Protein AF-A0A2M9JZJ0-F1 (afdb_monomer)

Solvent-accessible surface area (backbone atoms only — not comparable to full-atom values): 8907 Å² total; per-residue (Å²): 139,81,81,87,80,81,78,86,77,81,80,77,81,81,75,73,81,83,71,71,81,70,75,80,73,83,67,74,86,58,62,71,60,57,60,58,64,75,73,58,90,69,95,70,78,80,27,88,48,57,50,99,84,69,43,62,39,96,62,90,65,84,90,80,86,75,58,73,73,53,44,57,43,42,69,76,67,64,59,85,78,87,79,93,53,64,68,58,54,52,54,34,51,51,28,48,76,74,68,39,49,75,62,26,60,67,73,48,81,85,87,71,87,76,92,66,57,66,75,54,29,66,73,70,62,66,76,128

Sequence (128 aa):
MPGDAALPGLAEPSGVPVDGAAPGRDLPDDNGALVQHLTDPHPRPPGIARDDHGRCRSWRAIQVGLSGEAVERYVDRWIVHITDVTDLAHSTHAAVREGRLDDALRELPAERPHPLAEALRERVGADN

Radius of gyration: 22.65 Å; Cα contacts (8 Å, |Δi|>4): 43; chains: 1; bounding box: 66×37×48 Å

Foldseek 3Di:
DDDDDDDDDDDDPPDPPPPDPDPPPPPPPVVVVVVVVVPDPDDDDFEPDADLLRHGDPDHDDDDDDDDPSVVCVVPPVCPDDDDCPVLVVVLVVCVVVVVNVVSVVSDDDDDDDDDDPVVCVVVVVDD

Structure (mmCIF, N/CA/C/O backbone):
data_AF-A0A2M9JZJ0-F1
#
_entry.id   AF-A0A2M9JZJ0-F1
#
loop_
_atom_site.group_PDB
_atom_site.id
_atom_site.type_symbol
_atom_site.label_atom_id
_atom_site.label_alt_id
_atom_site.label_comp_id
_atom_site.label_asym_id
_atom_site.label_entity_id
_atom_site.label_seq_id
_atom_site.pdbx_PDB_ins_code
_atom_site.Cartn_x
_atom_site.Cartn_y
_atom_site.Cartn_z
_atom_site.occupancy
_atom_site.B_iso_or_equiv
_atom_site.auth_seq_id
_atom_site.auth_comp_id
_atom_site.auth_asym_id
_atom_site.auth_atom_id
_atom_site.pdbx_PDB_model_num
ATOM 1 N N . MET A 1 1 ? -43.686 -16.573 -26.877 1.00 44.88 1 MET A N 1
ATOM 2 C CA . MET A 1 1 ? -42.561 -15.621 -26.920 1.00 44.88 1 MET A CA 1
ATOM 3 C C . MET A 1 1 ? -43.093 -14.200 -26.756 1.00 44.88 1 MET A C 1
ATOM 5 O O . MET A 1 1 ? -43.597 -13.651 -27.726 1.00 44.88 1 MET A O 1
ATOM 9 N N . PRO A 1 2 ? -43.045 -13.628 -25.547 1.00 43.06 2 PRO A N 1
ATOM 10 C CA . PRO A 1 2 ? -42.749 -12.212 -25.329 1.00 43.06 2 PRO A CA 1
ATOM 11 C C . PRO A 1 2 ? -41.337 -12.126 -24.708 1.00 43.06 2 PRO A C 1
ATOM 13 O O . PRO A 1 2 ? -40.942 -13.014 -23.962 1.00 43.06 2 PRO A O 1
ATOM 16 N N . GLY A 1 3 ? -40.460 -11.218 -25.119 1.00 36.88 3 GLY A N 1
ATOM 17 C CA . GLY A 1 3 ? -40.613 -9.782 -24.911 1.00 36.88 3 GLY A CA 1
ATOM 18 C C . GLY A 1 3 ? -39.740 -9.422 -23.708 1.00 36.88 3 GLY A C 1
ATOM 19 O O . GLY A 1 3 ? -40.196 -9.523 -22.576 1.00 36.88 3 GLY A O 1
ATOM 20 N N . ASP A 1 4 ? -38.472 -9.134 -23.996 1.00 40.91 4 ASP A N 1
ATOM 21 C CA . ASP A 1 4 ? -37.385 -8.816 -23.068 1.00 40.91 4 ASP A CA 1
ATOM 22 C C . ASP A 1 4 ? -37.773 -7.679 -22.106 1.00 40.91 4 ASP A C 1
ATOM 24 O O . ASP A 1 4 ? -38.164 -6.589 -22.532 1.00 40.91 4 ASP A O 1
ATOM 28 N N . ALA A 1 5 ? -37.729 -7.963 -20.805 1.00 43.19 5 ALA A N 1
ATOM 29 C CA . ALA A 1 5 ? -38.060 -7.018 -19.752 1.00 43.19 5 ALA A CA 1
ATOM 30 C C . ALA A 1 5 ? -36.800 -6.226 -19.381 1.00 43.19 5 ALA A C 1
ATOM 32 O O . ALA A 1 5 ? -35.940 -6.707 -18.646 1.00 43.19 5 ALA A O 1
ATOM 33 N N . ALA A 1 6 ? -36.714 -4.997 -19.888 1.00 38.50 6 ALA A N 1
ATOM 34 C CA . ALA A 1 6 ? -35.695 -4.032 -19.504 1.00 38.50 6 ALA A CA 1
ATOM 35 C C . ALA A 1 6 ? -35.782 -3.703 -17.999 1.00 38.50 6 ALA A C 1
ATOM 37 O O . ALA A 1 6 ? -36.828 -3.289 -17.494 1.00 38.50 6 ALA A O 1
ATOM 38 N N . LEU A 1 7 ? -34.662 -3.871 -17.293 1.00 42.47 7 LEU A N 1
ATOM 39 C CA . LEU A 1 7 ? -34.448 -3.380 -15.930 1.00 42.47 7 LEU A CA 1
ATOM 40 C C . LEU A 1 7 ? -34.388 -1.837 -15.924 1.00 42.47 7 LEU A C 1
ATOM 42 O O . LEU A 1 7 ? -33.831 -1.254 -16.858 1.00 42.47 7 LEU A O 1
ATOM 46 N N . PRO A 1 8 ? -34.913 -1.147 -14.894 1.00 37.91 8 PRO A N 1
ATOM 47 C CA . PRO A 1 8 ? -34.883 0.308 -14.840 1.00 37.91 8 PRO A CA 1
ATOM 48 C C . PRO A 1 8 ? -33.530 0.841 -14.336 1.00 37.91 8 PRO A C 1
ATOM 50 O O . PRO A 1 8 ? -33.064 0.470 -13.264 1.00 37.91 8 PRO A O 1
ATOM 53 N N . GLY A 1 9 ? -32.957 1.757 -15.123 1.00 41.81 9 GLY A N 1
ATOM 54 C CA . GLY A 1 9 ? -32.164 2.921 -14.707 1.00 41.81 9 GLY A CA 1
ATOM 55 C C . GLY A 1 9 ? -31.075 2.733 -13.649 1.00 41.81 9 GLY A C 1
ATOM 56 O O . GLY A 1 9 ? -31.285 3.086 -12.490 1.00 41.81 9 GLY A O 1
ATOM 57 N N . LEU A 1 10 ? -29.866 2.350 -14.075 1.00 40.22 10 LEU A N 1
ATOM 58 C CA . LEU A 1 10 ? -28.666 2.861 -13.411 1.00 40.22 10 LEU A CA 1
ATOM 59 C C . LEU A 1 10 ? -28.502 4.330 -13.808 1.00 40.22 10 LEU A C 1
ATOM 61 O O . LEU A 1 10 ? -28.485 4.661 -14.991 1.00 40.22 10 LEU A O 1
ATOM 65 N N . ALA A 1 11 ? -28.421 5.201 -12.807 1.00 41.00 11 ALA A N 1
ATOM 66 C CA . ALA A 1 11 ? -28.069 6.595 -12.997 1.00 41.00 11 ALA A CA 1
ATOM 67 C C . ALA A 1 11 ? -26.709 6.692 -13.705 1.00 41.00 11 ALA A C 1
ATOM 69 O O . ALA A 1 11 ? -25.734 6.076 -13.273 1.00 41.00 11 ALA A O 1
ATOM 70 N N . GLU A 1 12 ? -26.669 7.464 -14.791 1.00 42.03 12 GLU A N 1
ATOM 71 C CA . GLU A 1 12 ? -25.445 7.856 -15.489 1.00 42.03 12 GLU A CA 1
ATOM 72 C C . GLU A 1 12 ? -24.405 8.376 -14.478 1.00 42.03 12 GLU A C 1
ATOM 74 O O . GLU A 1 12 ? -24.759 9.182 -13.605 1.00 42.03 12 GLU A O 1
ATOM 79 N N . PRO A 1 13 ? -23.125 7.967 -14.561 1.00 42.41 13 PRO A N 1
ATOM 80 C CA . PRO A 1 13 ? -22.091 8.573 -13.742 1.00 42.41 13 PRO A CA 1
ATOM 81 C C . PRO A 1 13 ? -21.986 10.050 -14.124 1.00 42.41 13 PRO A C 1
ATOM 83 O O . PRO A 1 13 ? -21.636 10.394 -15.252 1.00 42.41 13 PRO A O 1
ATOM 86 N N . SER A 1 14 ? -22.312 10.927 -13.172 1.00 40.38 14 SER A N 1
ATOM 87 C CA . SER A 1 14 ? -22.089 12.368 -13.268 1.00 40.38 14 SER A CA 1
ATOM 88 C C . SER A 1 14 ? -20.612 12.618 -13.571 1.00 40.38 14 SER A C 1
ATOM 90 O O . SER A 1 14 ? -19.776 12.621 -12.668 1.00 40.38 14 SER A O 1
ATOM 92 N N . GLY A 1 15 ? -20.293 12.804 -14.852 1.00 33.69 15 GLY A N 1
ATOM 93 C CA . GLY A 1 15 ? -18.970 13.172 -15.321 1.00 33.69 15 GLY A CA 1
ATOM 94 C C . GLY A 1 15 ? -18.602 14.535 -14.761 1.00 33.69 15 GLY A C 1
ATOM 95 O O . GLY A 1 15 ? -19.054 15.564 -15.259 1.00 33.69 15 GLY A O 1
ATOM 96 N N . VAL A 1 16 ? -17.780 14.548 -13.714 1.00 40.81 16 VAL A N 1
ATOM 97 C CA . VAL A 1 16 ? -17.003 15.739 -13.382 1.00 40.81 16 VAL A CA 1
ATOM 98 C C . VAL A 1 16 ? -16.022 15.927 -14.541 1.00 40.81 16 VAL A C 1
ATOM 100 O O . VAL A 1 16 ? -15.258 15.002 -14.828 1.00 40.81 16 VAL A O 1
ATOM 103 N N . PRO A 1 17 ? -16.038 17.071 -15.244 1.00 30.14 17 PRO A N 1
ATOM 104 C CA . PRO A 1 17 ? -15.054 17.327 -16.275 1.00 30.14 17 PRO A CA 1
ATOM 105 C C . PRO A 1 17 ? -13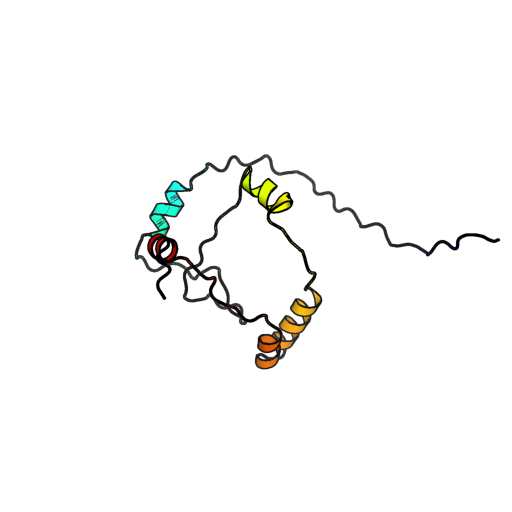.691 17.427 -15.590 1.00 30.14 17 PRO A C 1
ATOM 107 O O . PRO A 1 17 ? -13.452 18.322 -14.780 1.00 30.14 17 PRO A O 1
ATOM 110 N N . VAL A 1 18 ? -12.803 16.482 -15.895 1.00 48.69 18 VAL A N 1
ATOM 111 C CA . VAL A 1 18 ? -11.365 16.605 -15.635 1.00 48.69 18 VAL A CA 1
ATOM 112 C C . VAL A 1 18 ? -10.843 17.657 -16.612 1.00 48.69 18 VAL A C 1
ATOM 114 O O . VAL A 1 18 ? -10.350 17.350 -17.695 1.00 48.69 18 VAL A O 1
ATOM 117 N N . ASP A 1 19 ? -11.084 18.919 -16.270 1.00 34.50 19 ASP A N 1
ATOM 118 C CA . ASP A 1 19 ? -10.550 20.065 -16.988 1.00 34.50 19 ASP A CA 1
ATOM 119 C C . ASP A 1 19 ? -9.034 20.129 -16.770 1.00 34.50 19 ASP A C 1
ATOM 121 O O . ASP A 1 19 ? -8.551 20.075 -15.638 1.00 34.50 19 ASP A O 1
ATOM 125 N N . GLY A 1 20 ? -8.302 20.225 -17.879 1.00 34.28 20 GLY A N 1
ATOM 126 C CA . GLY A 1 20 ? -6.881 20.540 -17.916 1.00 34.28 20 GLY A CA 1
ATOM 127 C C . GLY A 1 20 ? -5.958 19.479 -17.324 1.00 34.28 20 GLY A C 1
ATOM 128 O O . GLY A 1 20 ? -5.542 19.567 -16.170 1.00 34.28 20 GLY A O 1
ATOM 129 N N . ALA A 1 21 ? -5.483 18.564 -18.175 1.00 37.53 21 ALA A N 1
ATOM 130 C CA . ALA A 1 21 ? -4.127 18.055 -18.024 1.00 37.53 21 ALA A CA 1
ATOM 131 C C . ALA A 1 21 ? -3.205 19.267 -17.825 1.00 37.53 21 ALA A C 1
ATOM 133 O O . ALA A 1 21 ? -3.036 20.080 -18.738 1.00 37.53 21 ALA A O 1
ATOM 134 N N . ALA A 1 22 ? -2.671 19.433 -16.612 1.00 38.34 22 ALA A N 1
ATOM 135 C CA . ALA A 1 22 ? -1.624 20.410 -16.376 1.00 38.34 22 ALA A CA 1
ATOM 136 C C . ALA A 1 22 ? -0.547 20.165 -17.446 1.00 38.34 22 ALA A C 1
ATOM 138 O O . ALA A 1 22 ? -0.176 19.001 -17.643 1.00 38.34 22 ALA A O 1
ATOM 139 N N . PRO A 1 23 ? -0.081 21.201 -18.173 1.00 35.78 23 PRO A N 1
ATOM 140 C CA . PRO A 1 23 ? 0.980 21.017 -19.152 1.00 35.78 23 PRO A CA 1
ATOM 141 C C . PRO A 1 23 ? 2.115 20.302 -18.437 1.00 35.78 23 PRO A C 1
ATOM 143 O O . PRO A 1 23 ? 2.473 20.717 -17.330 1.00 35.78 23 PRO A O 1
ATOM 146 N N . GLY A 1 24 ? 2.581 19.195 -19.028 1.00 38.31 24 GLY A N 1
ATOM 147 C CA . GLY A 1 24 ? 3.619 18.350 -18.457 1.00 38.31 24 GLY A CA 1
ATOM 148 C C . GLY A 1 24 ? 4.714 19.245 -17.910 1.00 38.31 24 GLY A C 1
ATOM 149 O O . GLY A 1 24 ? 5.424 19.902 -18.670 1.00 38.31 24 GLY A O 1
ATOM 150 N N . ARG A 1 25 ? 4.775 19.360 -16.580 1.00 38.78 25 ARG A N 1
ATOM 151 C CA . ARG A 1 25 ? 5.918 19.985 -15.942 1.00 38.78 25 ARG A CA 1
ATOM 152 C C . ARG A 1 25 ? 7.036 19.013 -16.239 1.00 38.78 25 ARG A C 1
ATOM 154 O O . ARG A 1 25 ? 7.038 17.920 -15.679 1.00 38.78 25 ARG A O 1
ATOM 161 N N . ASP A 1 26 ? 7.899 19.405 -17.164 1.00 44.88 26 ASP A N 1
ATOM 162 C CA . ASP A 1 26 ? 9.210 18.812 -17.360 1.00 44.88 26 ASP A CA 1
ATOM 163 C C . ASP A 1 26 ? 9.970 19.071 -16.052 1.00 44.88 26 ASP A C 1
ATOM 165 O O . ASP A 1 26 ? 10.640 20.086 -15.863 1.00 44.88 26 ASP A O 1
ATOM 169 N N . LEU A 1 27 ? 9.653 18.247 -15.051 1.00 45.31 27 LEU A N 1
ATOM 170 C CA . LEU A 1 27 ? 10.367 18.169 -13.797 1.00 45.31 27 LEU A CA 1
ATOM 171 C C . LEU A 1 27 ? 11.708 17.582 -14.199 1.00 45.31 27 LEU A C 1
ATOM 173 O O . LEU A 1 27 ? 11.723 16.458 -14.703 1.00 45.31 27 LEU A O 1
ATOM 177 N N . PRO A 1 28 ? 12.802 18.339 -14.058 1.00 43.72 28 PRO A N 1
ATOM 178 C CA . PRO A 1 28 ? 14.099 17.810 -14.412 1.00 43.72 28 PRO A CA 1
ATOM 179 C C . PRO A 1 28 ? 14.331 16.520 -13.601 1.00 43.72 28 PRO A C 1
ATOM 181 O O . PRO A 1 28 ? 13.867 16.390 -12.462 1.00 43.72 28 PRO A O 1
ATOM 184 N N . ASP A 1 29 ? 14.941 15.521 -14.249 1.00 55.75 29 ASP A N 1
ATOM 185 C CA . ASP A 1 29 ? 15.197 14.175 -13.717 1.00 55.75 29 ASP A CA 1
ATOM 186 C C . ASP A 1 29 ? 16.276 14.212 -12.608 1.00 55.75 29 ASP A C 1
ATOM 188 O O . ASP A 1 29 ? 17.304 13.528 -12.660 1.00 55.75 29 ASP A O 1
ATOM 192 N N . ASP A 1 30 ? 16.059 15.026 -11.575 1.00 49.62 30 ASP A N 1
ATOM 193 C CA . ASP A 1 30 ? 16.994 15.385 -10.503 1.00 49.62 30 ASP A CA 1
ATOM 194 C C . ASP A 1 30 ? 17.209 14.245 -9.495 1.00 49.62 30 ASP A C 1
ATOM 196 O O . ASP A 1 30 ? 17.489 14.475 -8.314 1.00 49.62 30 ASP A O 1
ATOM 200 N N . ASN A 1 31 ? 17.121 12.985 -9.930 1.00 51.97 31 ASN A N 1
ATOM 201 C CA . ASN A 1 31 ? 17.405 11.813 -9.098 1.00 51.97 31 ASN A CA 1
ATOM 202 C C . ASN A 1 31 ? 18.800 11.886 -8.445 1.00 51.97 31 ASN A C 1
ATOM 204 O O . ASN A 1 31 ? 19.024 11.277 -7.400 1.00 51.97 31 ASN A O 1
ATOM 208 N N . GLY A 1 32 ? 19.728 12.675 -9.003 1.00 46.97 32 GLY A N 1
ATOM 209 C CA . GLY A 1 32 ? 21.044 12.940 -8.417 1.00 46.97 32 GLY A CA 1
ATOM 210 C C . GLY A 1 32 ? 21.012 13.615 -7.036 1.00 46.97 32 GLY A C 1
ATOM 211 O O . GLY A 1 32 ? 21.879 13.328 -6.210 1.00 46.97 32 GLY A O 1
ATOM 212 N N . ALA A 1 33 ? 20.008 14.450 -6.742 1.00 46.72 33 ALA A N 1
ATOM 213 C CA . ALA A 1 33 ? 19.863 15.106 -5.436 1.00 46.72 33 ALA A CA 1
ATOM 214 C C . ALA A 1 33 ? 19.303 14.151 -4.362 1.00 46.72 33 ALA A C 1
ATOM 216 O O . ALA A 1 33 ? 19.717 14.196 -3.201 1.00 46.72 33 ALA A O 1
ATOM 217 N N . LEU A 1 34 ? 18.415 13.230 -4.759 1.00 50.62 34 LEU A N 1
ATOM 218 C CA . LEU A 1 34 ? 17.867 12.181 -3.888 1.00 50.62 34 LEU A CA 1
ATOM 219 C C . LEU A 1 34 ? 18.957 11.227 -3.375 1.00 50.62 34 LEU A C 1
ATOM 221 O O . LEU A 1 34 ? 18.936 10.848 -2.204 1.00 50.62 34 LEU A O 1
ATOM 225 N N . VAL A 1 35 ? 19.934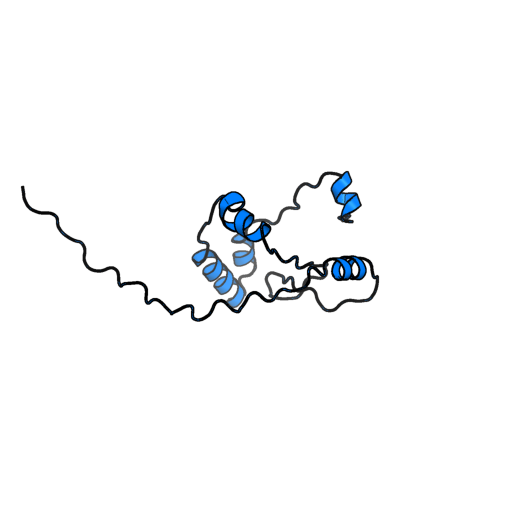 10.878 -4.220 1.00 51.94 35 VAL A N 1
ATOM 226 C CA . VAL A 1 35 ? 21.038 9.969 -3.853 1.00 51.94 35 VAL A CA 1
ATOM 227 C C . VAL A 1 35 ? 21.918 10.562 -2.746 1.00 51.94 35 VAL A C 1
ATOM 229 O O . VAL A 1 35 ? 22.287 9.855 -1.809 1.00 51.94 35 VAL A O 1
ATOM 232 N N . GLN A 1 36 ? 22.218 11.863 -2.797 1.00 43.59 36 GLN A N 1
ATOM 233 C CA . GLN A 1 36 ? 23.069 12.509 -1.790 1.00 43.59 36 GLN A CA 1
ATOM 234 C C . GLN A 1 36 ? 22.367 12.593 -0.424 1.00 43.59 36 GLN A C 1
ATOM 236 O O . GLN A 1 36 ? 22.964 12.256 0.597 1.00 43.59 36 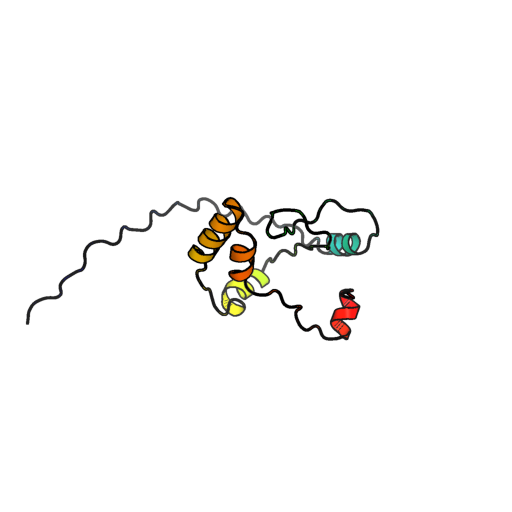GLN A O 1
ATOM 241 N N . HIS A 1 37 ? 21.068 12.912 -0.398 1.00 50.91 37 HIS A N 1
ATOM 242 C CA . HIS A 1 37 ? 20.297 13.039 0.846 1.00 50.91 37 HIS A CA 1
ATOM 243 C C . HIS A 1 37 ? 20.006 11.724 1.581 1.00 50.91 37 HIS A C 1
ATOM 245 O O . HIS A 1 37 ? 19.744 11.740 2.787 1.00 50.91 37 HIS A O 1
ATOM 251 N N . LEU A 1 38 ? 20.048 10.577 0.899 1.00 55.34 38 LEU A N 1
ATOM 252 C CA . LEU A 1 38 ? 19.874 9.274 1.551 1.00 55.34 38 LEU A CA 1
ATOM 253 C C . LEU A 1 38 ? 21.073 8.879 2.424 1.00 55.34 38 LEU A C 1
ATOM 255 O O . LEU A 1 38 ? 20.904 8.062 3.331 1.00 55.34 38 LEU A O 1
ATOM 259 N N . THR A 1 39 ? 22.239 9.482 2.179 1.00 54.69 39 THR A N 1
ATOM 260 C CA . THR A 1 39 ? 23.528 9.078 2.761 1.00 54.69 39 THR A CA 1
ATOM 261 C C . THR A 1 39 ? 23.962 9.952 3.949 1.00 54.69 39 THR A C 1
ATOM 263 O O . THR A 1 39 ? 24.902 9.594 4.654 1.00 54.69 39 THR A O 1
ATOM 266 N N . ASP A 1 40 ? 23.272 11.069 4.221 1.00 43.59 40 ASP A N 1
ATOM 267 C CA . ASP A 1 40 ? 23.640 12.005 5.294 1.00 43.59 40 ASP A CA 1
ATOM 268 C C . ASP A 1 40 ? 23.116 11.590 6.694 1.00 43.59 40 ASP A C 1
ATOM 270 O O . ASP A 1 40 ? 21.942 11.218 6.839 1.00 43.59 40 ASP A O 1
ATOM 274 N N . PRO A 1 41 ? 23.935 11.715 7.762 1.00 51.00 41 PRO A N 1
ATOM 275 C CA . PRO A 1 41 ? 23.600 11.276 9.123 1.00 51.00 41 PRO A CA 1
ATOM 276 C C . PRO A 1 41 ? 22.839 12.311 9.989 1.00 51.00 41 PRO A C 1
ATOM 278 O O . PRO A 1 41 ? 22.735 12.128 11.201 1.00 51.00 41 PRO A O 1
ATOM 281 N N . HIS A 1 42 ? 22.307 13.405 9.428 1.00 49.91 42 HIS A N 1
ATOM 282 C CA . HIS A 1 42 ? 21.630 14.461 10.209 1.00 49.91 42 HIS A CA 1
ATOM 283 C C . HIS A 1 42 ? 20.245 14.016 10.746 1.00 49.91 42 HIS A C 1
ATOM 285 O O . HIS A 1 42 ? 19.526 13.301 10.040 1.00 49.91 42 HIS A O 1
ATOM 291 N N . PRO A 1 43 ? 19.799 14.454 11.949 1.00 52.38 43 PRO A N 1
ATOM 292 C CA . PRO A 1 43 ? 18.439 14.201 12.436 1.00 52.38 43 PRO A CA 1
ATOM 293 C C . PRO A 1 43 ? 17.390 14.798 11.486 1.00 52.38 43 PRO A C 1
ATOM 295 O O . PRO A 1 43 ? 17.424 15.989 11.169 1.00 52.38 43 PRO A O 1
ATOM 298 N N . ARG A 1 44 ? 16.484 13.950 10.991 1.00 54.31 44 ARG A N 1
ATOM 299 C CA . ARG A 1 44 ? 15.535 14.269 9.914 1.00 54.31 44 ARG A CA 1
ATOM 300 C C . ARG A 1 44 ? 14.125 14.577 10.441 1.00 54.31 44 ARG A C 1
ATOM 302 O O . ARG A 1 44 ? 13.760 14.077 11.505 1.00 54.31 44 ARG A O 1
ATOM 309 N N . PRO A 1 45 ? 13.329 15.379 9.705 1.00 52.94 45 PRO A N 1
ATOM 310 C CA . PRO A 1 45 ? 11.918 15.602 10.013 1.00 52.94 45 PRO A CA 1
ATOM 311 C C . PRO A 1 45 ? 11.149 14.270 10.088 1.00 52.94 45 PRO A C 1
ATOM 313 O O . PRO A 1 45 ? 11.577 13.284 9.480 1.00 52.94 45 PRO A O 1
ATOM 316 N N . PRO A 1 46 ? 10.034 14.221 10.839 1.00 54.94 46 PRO A N 1
ATOM 317 C CA . PRO A 1 46 ? 9.294 12.987 11.076 1.00 54.94 46 PRO A CA 1
ATOM 318 C C . PRO A 1 46 ? 8.896 12.320 9.752 1.00 54.94 46 PRO A C 1
ATOM 320 O O . PRO A 1 46 ? 8.453 12.990 8.818 1.00 54.94 46 PRO A O 1
ATOM 323 N N . GLY A 1 47 ? 9.083 10.999 9.667 1.00 58.78 47 GLY A N 1
ATOM 324 C CA . GLY A 1 47 ? 8.793 10.227 8.460 1.00 58.78 47 GLY A CA 1
ATOM 325 C C . GLY A 1 47 ? 7.334 10.371 8.016 1.00 58.78 47 GLY A C 1
ATOM 326 O O . GLY A 1 47 ? 6.428 10.483 8.839 1.00 58.78 47 GLY A O 1
ATOM 327 N N . ILE A 1 48 ? 7.095 10.347 6.702 1.00 60.31 48 ILE A N 1
ATOM 328 C CA . ILE A 1 48 ? 5.740 10.412 6.122 1.00 60.31 48 ILE A CA 1
ATOM 329 C C . ILE A 1 48 ? 4.877 9.191 6.483 1.00 60.31 48 ILE A C 1
ATOM 331 O O . ILE A 1 48 ? 3.652 9.287 6.506 1.00 60.31 48 ILE A O 1
ATOM 335 N N . ALA A 1 49 ? 5.506 8.052 6.789 1.00 68.25 49 ALA A N 1
ATOM 336 C CA . ALA A 1 49 ? 4.822 6.816 7.148 1.00 68.25 49 ALA A CA 1
ATOM 337 C C . ALA A 1 49 ? 4.173 6.923 8.534 1.00 68.25 49 ALA A C 1
ATOM 339 O O . ALA A 1 49 ? 4.814 7.365 9.493 1.00 68.25 49 ALA A O 1
ATOM 340 N N . ARG A 1 50 ? 2.914 6.484 8.641 1.00 73.38 50 ARG A N 1
ATOM 341 C CA . ARG A 1 50 ? 2.140 6.489 9.886 1.00 73.38 50 ARG A CA 1
ATOM 342 C C . ARG A 1 50 ? 1.866 5.070 10.397 1.00 73.38 50 ARG A C 1
ATOM 344 O O . ARG A 1 50 ? 1.905 4.113 9.627 1.00 73.38 50 ARG A O 1
ATOM 351 N N . ASP A 1 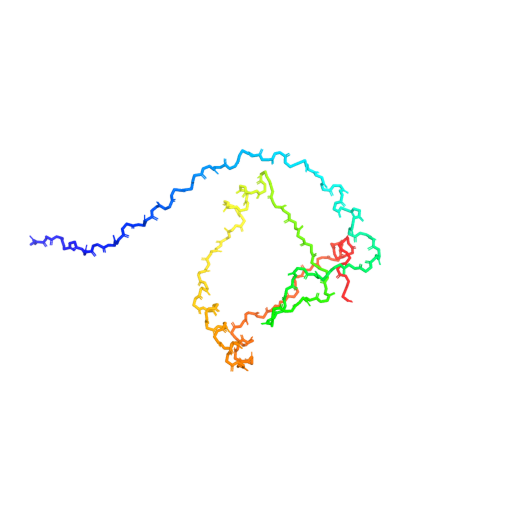51 ? 1.653 4.928 11.699 1.00 75.44 51 ASP A N 1
ATOM 352 C CA . ASP A 1 51 ? 1.110 3.709 12.306 1.00 75.44 51 ASP A CA 1
ATOM 353 C C . ASP A 1 51 ? -0.433 3.688 12.269 1.00 75.44 51 ASP A C 1
ATOM 355 O O . ASP A 1 51 ? -1.069 4.596 11.729 1.00 75.44 51 ASP A O 1
ATOM 359 N N . ASP A 1 52 ? -1.027 2.645 12.847 1.00 73.94 52 ASP A N 1
ATOM 360 C CA . ASP A 1 52 ? -2.474 2.441 13.031 1.00 73.94 52 ASP A CA 1
ATOM 361 C C . ASP A 1 52 ? -3.173 3.580 13.801 1.00 73.94 52 ASP A C 1
ATOM 363 O O . ASP A 1 52 ? -4.379 3.783 13.667 1.00 73.94 52 ASP A O 1
ATOM 367 N N . HIS A 1 53 ? -2.409 4.378 14.550 1.00 69.81 53 HIS A N 1
ATOM 368 C CA . HIS A 1 53 ? -2.876 5.555 15.281 1.00 69.81 53 HIS A CA 1
ATOM 369 C C . HIS A 1 53 ? -2.635 6.872 14.523 1.00 69.81 53 HIS A C 1
ATOM 371 O O . HIS A 1 53 ? -2.881 7.955 15.061 1.00 69.81 53 HIS A O 1
ATOM 377 N N . GLY A 1 54 ? -2.112 6.823 13.295 1.00 69.75 54 GLY A N 1
ATOM 378 C CA . GLY A 1 54 ? -1.785 8.017 12.520 1.00 69.75 54 GLY A CA 1
ATOM 379 C C . GLY A 1 54 ? -0.532 8.755 13.013 1.00 69.75 54 GLY A C 1
ATOM 380 O O . GLY A 1 54 ? -0.316 9.917 12.651 1.00 69.75 54 GLY A O 1
ATOM 381 N N . ARG A 1 55 ? 0.320 8.129 13.832 1.00 77.00 55 ARG A N 1
ATOM 382 C CA . ARG A 1 55 ? 1.572 8.709 14.356 1.00 77.00 55 ARG A CA 1
ATOM 383 C C . ARG A 1 55 ? 2.733 8.394 13.420 1.00 77.00 55 ARG A C 1
ATOM 385 O O . ARG A 1 55 ? 2.779 7.316 12.846 1.00 77.00 55 ARG A O 1
ATOM 392 N N . CYS A 1 56 ? 3.671 9.325 13.248 1.00 73.56 56 CYS A N 1
ATOM 393 C CA . CYS A 1 56 ? 4.858 9.087 12.421 1.00 73.56 56 CYS A CA 1
ATOM 394 C C . CYS A 1 56 ? 5.680 7.908 12.948 1.00 73.56 56 CYS A C 1
ATOM 396 O O . CYS A 1 56 ? 5.972 7.843 14.143 1.00 73.56 56 CYS A O 1
ATOM 398 N N . ARG A 1 57 ? 6.092 7.009 12.051 1.00 68.12 57 ARG A N 1
ATOM 399 C CA . ARG A 1 57 ? 6.978 5.895 12.400 1.00 68.12 57 ARG A CA 1
ATOM 400 C C . ARG A 1 57 ? 8.436 6.353 12.512 1.00 68.12 57 ARG A C 1
ATOM 402 O O . ARG A 1 57 ? 8.854 7.311 11.864 1.00 68.12 57 ARG A O 1
ATOM 409 N N . SER A 1 58 ? 9.204 5.657 13.353 1.00 66.12 58 SER A N 1
ATOM 410 C CA . SER A 1 58 ? 10.621 5.943 13.630 1.00 66.12 58 SER A CA 1
ATOM 411 C C . SER A 1 58 ? 11.573 5.496 12.516 1.00 66.12 58 SER A C 1
ATOM 413 O O . SER A 1 58 ? 12.727 5.922 12.490 1.00 66.12 58 SER A O 1
ATOM 415 N N . TRP A 1 59 ? 11.112 4.652 11.591 1.00 65.50 59 TRP A N 1
ATOM 416 C CA . TRP A 1 59 ? 11.909 4.201 10.457 1.00 65.50 59 TRP A CA 1
ATOM 417 C C . TRP A 1 59 ? 11.811 5.131 9.250 1.00 65.50 59 TRP A C 1
ATOM 419 O O . TRP A 1 59 ? 10.828 5.842 9.031 1.00 65.50 59 TRP A O 1
ATOM 429 N N . ARG A 1 60 ? 12.868 5.101 8.436 1.00 64.50 60 ARG A N 1
ATOM 430 C CA . ARG A 1 60 ? 13.014 5.927 7.238 1.00 64.50 60 ARG A CA 1
ATOM 431 C C . ARG A 1 60 ? 12.019 5.481 6.169 1.00 64.50 60 ARG A C 1
ATOM 433 O O . ARG A 1 60 ? 12.032 4.326 5.761 1.00 64.50 60 ARG A O 1
ATOM 440 N N . ALA A 1 61 ? 11.208 6.414 5.682 1.00 68.44 61 ALA A N 1
ATOM 441 C CA . ALA A 1 61 ? 10.430 6.241 4.462 1.00 68.44 61 ALA A CA 1
ATOM 442 C C . ALA A 1 61 ? 11.080 7.056 3.337 1.00 68.44 61 ALA A C 1
ATOM 444 O O . ALA A 1 61 ? 11.459 8.209 3.550 1.00 68.44 61 ALA A O 1
ATOM 445 N N . ILE A 1 62 ? 11.207 6.456 2.155 1.00 70.25 62 ILE A N 1
ATOM 446 C CA . ILE A 1 62 ? 11.558 7.146 0.913 1.00 70.25 62 ILE A CA 1
ATOM 447 C C . ILE A 1 62 ? 10.305 7.218 0.045 1.00 70.25 62 ILE A C 1
ATOM 449 O O . ILE A 1 62 ? 9.593 6.228 -0.103 1.00 70.25 62 ILE A O 1
ATOM 453 N N . GLN A 1 63 ? 10.038 8.389 -0.526 1.00 75.19 63 GLN A N 1
ATOM 454 C CA . GLN A 1 63 ? 9.068 8.524 -1.602 1.00 75.19 63 GLN A CA 1
ATOM 455 C C . GLN A 1 63 ? 9.828 8.494 -2.926 1.00 75.19 63 GLN A C 1
ATOM 457 O O . GLN A 1 63 ? 10.696 9.332 -3.158 1.00 75.19 63 GLN A O 1
ATOM 462 N N . VAL A 1 64 ? 9.504 7.524 -3.778 1.00 80.25 64 VAL A N 1
ATOM 463 C CA . VAL A 1 64 ? 10.035 7.414 -5.141 1.00 80.25 64 VAL A CA 1
ATOM 464 C C . VAL A 1 64 ? 8.888 7.704 -6.102 1.00 80.25 64 VAL A C 1
ATOM 466 O O . VAL A 1 64 ? 7.853 7.044 -6.040 1.00 80.25 64 VAL A O 1
ATOM 469 N N . GLY A 1 65 ? 9.047 8.718 -6.950 1.00 83.44 65 GLY A N 1
ATOM 470 C CA . GLY A 1 65 ? 8.073 9.032 -7.995 1.00 83.44 65 GLY A CA 1
ATOM 471 C C . GLY A 1 65 ? 8.224 8.101 -9.197 1.00 83.44 65 GLY A C 1
ATOM 472 O O . GLY A 1 65 ? 9.339 7.724 -9.549 1.00 83.44 65 GLY A O 1
ATOM 473 N N . LEU A 1 66 ? 7.106 7.750 -9.835 1.00 87.19 66 LEU A N 1
ATOM 474 C CA . LEU A 1 66 ? 7.100 7.116 -11.154 1.00 87.19 66 LEU A CA 1
ATOM 475 C C . LEU A 1 66 ? 6.828 8.188 -12.215 1.00 87.19 66 LEU A C 1
ATOM 477 O O . LEU A 1 66 ? 5.909 8.991 -12.055 1.00 87.19 66 LEU A O 1
ATOM 481 N N . SER A 1 67 ? 7.611 8.196 -13.289 1.00 86.69 67 SER A N 1
ATOM 482 C CA . SER A 1 67 ? 7.469 9.117 -14.422 1.00 86.69 67 SER A CA 1
ATOM 483 C C . SER A 1 67 ? 7.769 8.409 -15.749 1.00 86.69 67 SER A C 1
ATOM 485 O O . SER A 1 67 ? 8.302 7.294 -15.772 1.00 86.69 67 SER A O 1
ATOM 487 N N . GLY A 1 68 ? 7.385 9.043 -16.862 1.00 90.81 68 GLY A N 1
ATOM 488 C CA . GLY A 1 68 ? 7.636 8.541 -18.215 1.00 90.81 68 GLY A CA 1
ATOM 489 C C . GLY A 1 68 ? 7.113 7.119 -18.439 1.00 90.81 68 GLY A C 1
ATOM 490 O O . GLY A 1 68 ? 6.016 6.766 -18.008 1.00 90.81 68 GLY A O 1
ATOM 491 N N . GLU A 1 69 ? 7.932 6.279 -19.072 1.00 90.81 69 GLU A N 1
ATOM 492 C CA . GLU A 1 69 ? 7.587 4.891 -19.416 1.00 90.81 69 GLU A CA 1
ATOM 493 C C . GLU A 1 69 ? 7.229 4.025 -18.189 1.00 90.81 69 GLU A C 1
ATOM 495 O O . GLU A 1 69 ? 6.506 3.032 -18.304 1.00 90.81 69 GLU A O 1
AT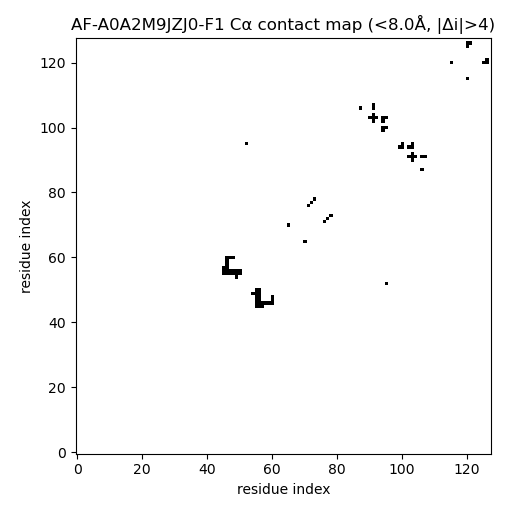OM 500 N N . ALA A 1 70 ? 7.706 4.385 -16.991 1.00 90.12 70 ALA A N 1
ATOM 501 C CA . ALA A 1 70 ? 7.352 3.661 -15.773 1.00 90.12 70 ALA A CA 1
ATOM 502 C C . ALA A 1 70 ? 5.857 3.788 -15.443 1.00 90.12 70 ALA A C 1
ATOM 504 O O . ALA A 1 70 ? 5.290 2.849 -14.892 1.00 90.12 70 ALA A O 1
ATOM 505 N N . VAL A 1 71 ? 5.212 4.903 -15.809 1.00 93.25 71 VAL A N 1
ATOM 506 C CA . VAL A 1 71 ? 3.772 5.109 -15.592 1.00 93.25 71 VAL A CA 1
ATOM 507 C C . VAL A 1 71 ? 2.960 4.166 -16.475 1.00 93.25 71 VAL A C 1
ATOM 509 O O . VAL A 1 71 ? 2.112 3.440 -15.964 1.00 93.25 71 VAL A O 1
ATOM 512 N N . GLU A 1 72 ? 3.260 4.114 -17.774 1.00 91.44 72 GLU A N 1
ATOM 513 C CA . GLU A 1 72 ? 2.568 3.224 -18.718 1.00 91.44 72 GLU A CA 1
ATOM 514 C C . GLU A 1 72 ? 2.724 1.754 -18.308 1.00 91.44 72 GLU A C 1
ATOM 516 O O . GLU A 1 72 ? 1.747 1.015 -18.203 1.00 91.44 72 GLU A O 1
ATOM 521 N N . ARG A 1 73 ? 3.949 1.326 -17.969 1.00 92.62 73 ARG A N 1
ATOM 522 C CA . ARG A 1 73 ? 4.184 -0.043 -17.483 1.00 92.62 73 ARG A CA 1
ATOM 523 C C . ARG A 1 73 ? 3.474 -0.330 -16.165 1.00 92.62 73 ARG A C 1
ATOM 525 O O . ARG A 1 73 ? 2.989 -1.447 -15.991 1.00 92.62 73 ARG A O 1
ATOM 532 N N . TYR A 1 74 ? 3.428 0.639 -15.251 1.00 89.38 74 TYR A N 1
ATOM 533 C CA . TYR A 1 74 ? 2.739 0.477 -13.977 1.00 89.38 74 TYR A CA 1
ATOM 534 C C . TYR A 1 74 ? 1.258 0.174 -14.205 1.00 89.38 74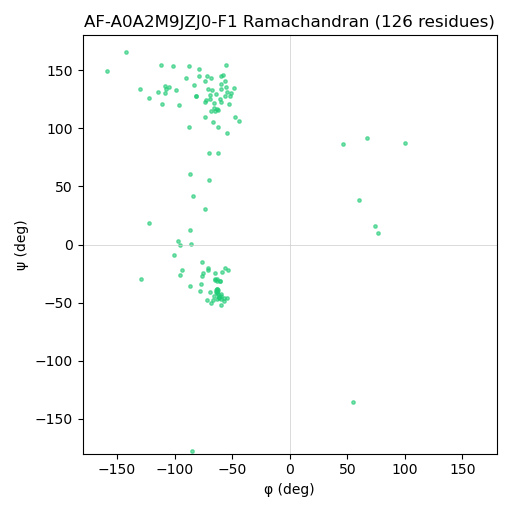 TYR A C 1
ATOM 536 O O . TYR A 1 74 ? 0.767 -0.840 -13.711 1.00 89.38 74 TYR A O 1
ATOM 544 N N . VAL A 1 75 ? 0.588 1.006 -15.004 1.00 92.44 75 VAL A N 1
ATOM 545 C CA . VAL A 1 75 ? -0.850 0.891 -15.277 1.00 92.44 75 VAL A CA 1
ATOM 546 C C . VAL A 1 75 ? -1.171 -0.379 -16.061 1.00 92.44 75 VAL A C 1
ATOM 548 O O . VAL A 1 75 ? -2.054 -1.132 -15.659 1.00 92.44 75 VAL A O 1
ATOM 551 N N . ASP A 1 76 ? -0.429 -0.654 -17.134 1.00 92.38 76 ASP A N 1
ATOM 552 C CA . ASP A 1 76 ? -0.833 -1.683 -18.097 1.00 92.38 76 ASP A CA 1
ATOM 553 C C . ASP A 1 76 ? -0.238 -3.066 -17.820 1.00 92.38 76 ASP A C 1
ATOM 555 O O . ASP A 1 76 ? -0.738 -4.069 -18.335 1.00 92.38 76 ASP A O 1
ATOM 559 N N . ARG A 1 77 ? 0.878 -3.149 -17.080 1.00 92.31 77 ARG A N 1
ATOM 560 C CA . ARG A 1 77 ? 1.660 -4.397 -16.975 1.00 92.31 77 ARG A CA 1
ATOM 561 C C . ARG A 1 77 ? 1.977 -4.843 -15.560 1.00 92.31 77 ARG A C 1
ATOM 563 O O . ARG A 1 77 ? 2.186 -6.038 -15.361 1.00 92.31 77 ARG A O 1
ATOM 570 N N . TRP A 1 78 ? 2.103 -3.928 -14.603 1.00 94.56 78 TRP A N 1
ATOM 571 C CA . TRP A 1 78 ? 2.511 -4.289 -13.241 1.00 94.56 78 TRP A CA 1
ATOM 572 C C . TRP A 1 78 ? 1.326 -4.500 -12.301 1.00 94.56 78 TRP A C 1
ATOM 574 O O . TRP A 1 78 ? 1.445 -5.278 -11.353 1.00 94.56 78 TRP A O 1
ATOM 584 N N . ILE A 1 79 ? 0.177 -3.871 -12.564 1.00 93.25 79 ILE A N 1
ATOM 585 C CA . ILE A 1 79 ? -1.056 -4.162 -11.828 1.00 93.25 79 ILE A CA 1
ATOM 586 C C . ILE A 1 79 ? -1.593 -5.525 -12.278 1.00 93.25 79 ILE A C 1
ATOM 588 O O . ILE A 1 79 ? -2.086 -5.686 -13.389 1.00 93.25 79 ILE A O 1
ATOM 592 N N . VAL A 1 80 ? -1.504 -6.517 -11.391 1.00 95.56 80 VAL A N 1
ATOM 593 C CA . VAL A 1 80 ? -2.001 -7.880 -11.653 1.00 95.56 80 VAL A CA 1
ATOM 594 C C . VAL A 1 80 ? -3.484 -8.019 -11.296 1.00 95.56 80 VAL A C 1
ATOM 596 O O . VAL A 1 80 ? -4.219 -8.744 -11.960 1.00 95.56 80 VAL A O 1
ATOM 599 N N . HIS A 1 81 ? -3.934 -7.343 -10.237 1.00 93.69 81 HIS A N 1
ATOM 600 C CA . HIS A 1 81 ? -5.316 -7.387 -9.766 1.00 93.69 81 HIS A CA 1
ATOM 601 C C . HIS A 1 81 ? -5.636 -6.162 -8.900 1.00 93.69 81 HIS A C 1
ATOM 603 O O . HIS A 1 81 ? -4.756 -5.651 -8.207 1.00 93.69 81 HIS A O 1
ATOM 609 N N . ILE A 1 82 ? -6.898 -5.726 -8.918 1.00 92.19 82 ILE A N 1
ATOM 610 C CA . ILE A 1 82 ? -7.436 -4.685 -8.036 1.00 92.19 82 ILE A CA 1
ATOM 611 C C . ILE A 1 82 ? -8.613 -5.289 -7.276 1.00 92.19 82 ILE A C 1
ATOM 613 O O . ILE A 1 82 ? -9.547 -5.809 -7.886 1.00 92.19 82 ILE A O 1
ATOM 617 N N . THR A 1 83 ? -8.566 -5.197 -5.951 1.00 93.62 83 THR A N 1
ATOM 618 C CA . THR A 1 83 ? -9.654 -5.606 -5.061 1.00 93.62 83 THR A CA 1
ATOM 619 C C . THR A 1 83 ? -10.190 -4.373 -4.353 1.00 93.62 83 THR A C 1
ATOM 621 O O . THR A 1 83 ? -9.409 -3.593 -3.808 1.00 93.62 83 THR A O 1
ATOM 624 N N . ASP A 1 84 ? -11.510 -4.204 -4.350 1.00 94.75 84 ASP A N 1
ATOM 625 C CA . ASP A 1 84 ? -12.146 -3.178 -3.530 1.00 94.75 84 ASP A CA 1
ATOM 626 C C . ASP A 1 84 ? -12.117 -3.606 -2.056 1.00 94.75 84 ASP A C 1
ATOM 628 O O . ASP A 1 84 ? -12.593 -4.681 -1.692 1.00 94.75 84 ASP A O 1
ATOM 632 N N . VAL A 1 85 ? -11.520 -2.763 -1.217 1.00 93.12 85 VAL A N 1
ATOM 633 C CA . VAL A 1 85 ? -11.388 -2.956 0.234 1.00 93.12 85 VAL A CA 1
ATOM 634 C C . VAL A 1 85 ? -12.013 -1.796 1.014 1.00 93.12 85 VAL A C 1
ATOM 636 O O . VAL A 1 85 ? -11.703 -1.593 2.186 1.00 93.12 85 VAL A O 1
ATOM 639 N N . THR A 1 86 ? -12.884 -1.012 0.376 1.00 94.50 86 THR A N 1
ATOM 640 C CA . THR A 1 86 ? -13.483 0.195 0.966 1.00 94.50 86 THR A CA 1
ATOM 641 C C . THR A 1 86 ? -14.272 -0.125 2.235 1.00 94.50 86 THR A C 1
ATOM 643 O O . THR A 1 86 ? -14.096 0.545 3.252 1.00 94.50 86 THR A O 1
ATOM 646 N N . ASP A 1 87 ? -15.073 -1.193 2.221 1.00 94.62 87 ASP A N 1
ATOM 647 C CA . ASP A 1 87 ? -15.842 -1.610 3.400 1.00 94.62 87 ASP A CA 1
ATOM 648 C C . ASP A 1 87 ? -14.935 -2.013 4.571 1.00 94.62 87 ASP A C 1
ATOM 650 O O . ASP A 1 87 ? -15.196 -1.629 5.711 1.00 94.62 87 ASP A O 1
ATOM 654 N N . LEU A 1 88 ? -13.825 -2.707 4.287 1.00 92.00 88 LEU A N 1
ATOM 655 C CA . LEU A 1 88 ? -12.810 -3.067 5.283 1.00 92.00 88 LEU A CA 1
ATOM 656 C C . LEU A 1 88 ? -12.137 -1.821 5.879 1.00 92.00 88 LEU A C 1
ATOM 658 O O . LEU A 1 88 ? -11.903 -1.739 7.085 1.00 92.00 88 LEU A O 1
ATOM 662 N N . ALA A 1 89 ? -11.835 -0.824 5.045 1.00 92.12 89 ALA A N 1
ATOM 663 C CA . ALA A 1 89 ? -11.269 0.435 5.514 1.00 92.12 89 ALA A CA 1
ATOM 664 C C . ALA A 1 89 ? -12.246 1.173 6.445 1.00 92.12 89 A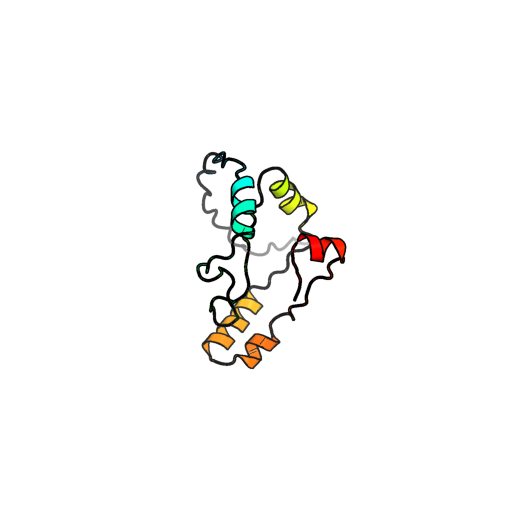LA A C 1
ATOM 666 O O . ALA A 1 89 ? -11.837 1.688 7.489 1.00 92.12 89 ALA A O 1
ATOM 667 N N . HIS A 1 90 ? -13.540 1.191 6.109 1.00 94.00 90 HIS A N 1
ATOM 668 C CA . HIS A 1 90 ? -14.574 1.781 6.959 1.00 94.00 90 HIS A CA 1
ATOM 669 C C . HIS A 1 90 ? -14.754 1.027 8.284 1.00 94.00 90 HIS A C 1
ATOM 671 O O . HIS A 1 90 ? -14.824 1.683 9.328 1.00 94.00 90 HIS A O 1
ATOM 677 N N . SER A 1 91 ? -14.793 -0.313 8.275 1.00 92.94 91 SER A N 1
ATOM 678 C CA . SER A 1 91 ? -14.933 -1.117 9.502 1.00 92.94 91 SER A CA 1
ATOM 679 C C . SER A 1 91 ? -13.746 -0.914 10.439 1.00 92.94 91 SER A C 1
ATOM 681 O O . SER A 1 91 ? -13.934 -0.592 11.616 1.00 92.94 91 SER A O 1
ATOM 683 N N . THR A 1 92 ? -12.529 -0.975 9.893 1.00 92.19 92 THR A N 1
ATOM 684 C CA . THR A 1 92 ? -11.291 -0.761 10.650 1.00 92.19 92 THR A CA 1
ATOM 685 C C . THR A 1 92 ? -11.269 0.651 11.237 1.00 92.19 92 THR A C 1
ATOM 687 O O . THR A 1 92 ? -10.979 0.834 12.420 1.00 92.19 92 THR A O 1
ATOM 690 N N . HIS A 1 93 ? -11.628 1.671 10.446 1.00 90.31 93 HIS A N 1
ATOM 691 C CA . HIS A 1 93 ? -11.670 3.052 10.927 1.00 90.31 93 HIS A CA 1
ATOM 692 C C . HIS A 1 93 ? -12.691 3.246 12.057 1.00 90.31 93 HIS A C 1
ATOM 694 O O . HIS A 1 93 ? -12.382 3.910 13.050 1.00 90.31 93 HIS A O 1
ATOM 700 N N . ALA A 1 94 ? -13.884 2.654 11.943 1.00 92.69 94 ALA A N 1
ATOM 701 C CA . ALA A 1 94 ? -14.896 2.700 12.996 1.00 92.69 94 ALA A CA 1
ATOM 702 C C . ALA A 1 94 ? -14.390 2.049 14.295 1.00 92.69 94 ALA A C 1
ATOM 704 O O . ALA A 1 94 ? -14.478 2.667 15.358 1.00 92.69 94 ALA A O 1
ATOM 705 N N . ALA A 1 95 ? -13.769 0.868 14.208 1.00 91.56 95 ALA A N 1
ATOM 706 C CA . ALA A 1 95 ? -13.183 0.181 15.360 1.00 91.56 95 ALA A CA 1
ATOM 7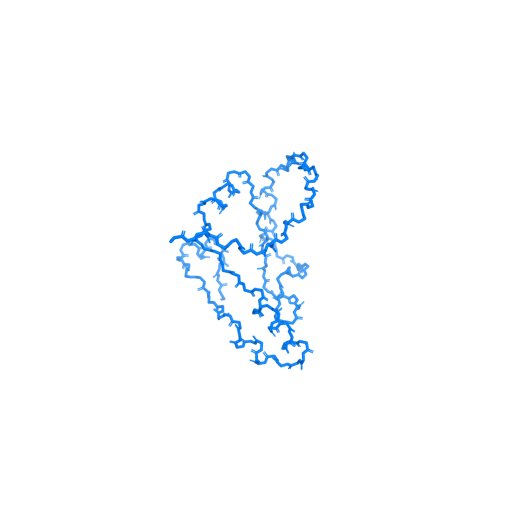07 C C . ALA A 1 95 ? -12.095 1.023 16.054 1.00 91.56 95 ALA A C 1
ATOM 709 O O . ALA A 1 95 ? -12.104 1.150 17.281 1.00 91.56 95 ALA A O 1
ATOM 710 N N . VAL A 1 96 ? -11.216 1.681 15.286 1.00 91.25 96 VAL A N 1
ATOM 711 C CA . VAL A 1 96 ? -10.208 2.612 15.829 1.00 91.25 96 VAL A CA 1
ATOM 712 C C . VAL A 1 96 ? -10.869 3.792 16.546 1.00 91.25 96 VAL A C 1
ATOM 714 O O . VAL A 1 96 ? -10.469 4.137 17.659 1.00 91.25 96 VAL A O 1
ATOM 717 N N . ARG A 1 97 ? -11.903 4.406 15.954 1.00 91.31 97 ARG A N 1
ATOM 718 C CA . ARG A 1 97 ? -12.614 5.544 16.569 1.00 91.31 97 ARG A CA 1
ATOM 719 C C . ARG A 1 97 ? -13.314 5.181 17.877 1.00 91.31 97 ARG A C 1
ATOM 721 O O . ARG A 1 97 ? -13.436 6.033 18.752 1.00 91.31 97 ARG A O 1
ATOM 728 N N . GLU A 1 98 ? -13.769 3.942 18.001 1.00 93.19 98 GLU A N 1
ATOM 729 C CA . GLU A 1 98 ? -14.429 3.411 19.196 1.00 93.19 98 GLU A CA 1
ATOM 730 C C . GLU A 1 98 ? -13.439 2.883 20.250 1.00 93.19 98 GLU A C 1
ATOM 732 O O . GLU A 1 98 ? -13.857 2.414 21.306 1.00 93.19 98 GLU A O 1
ATOM 737 N N . GLY A 1 99 ? -12.127 2.956 19.988 1.00 91.19 99 GLY A N 1
ATOM 738 C CA . GLY A 1 99 ? -11.080 2.468 20.890 1.00 91.19 99 GLY A CA 1
ATOM 739 C C . GLY A 1 99 ? -10.904 0.945 20.889 1.00 91.19 99 GLY A C 1
ATOM 740 O O . GLY A 1 99 ? -10.170 0.415 21.722 1.00 91.19 99 GLY A O 1
ATOM 741 N N . ARG A 1 100 ? -11.540 0.230 19.953 1.00 90.62 100 ARG A N 1
ATOM 742 C CA . ARG A 1 100 ? -11.458 -1.232 19.794 1.00 90.62 100 ARG A CA 1
ATOM 743 C C . ARG A 1 100 ? -10.259 -1.625 18.926 1.00 90.62 100 ARG A C 1
ATOM 745 O O . ARG A 1 100 ? -10.402 -2.207 17.854 1.00 90.62 100 ARG A O 1
ATOM 752 N N . LEU A 1 101 ? -9.058 -1.278 19.384 1.00 87.81 101 LEU A N 1
ATOM 753 C CA . LEU A 1 101 ? -7.821 -1.432 18.605 1.00 87.81 101 LEU A CA 1
ATOM 754 C C . LEU A 1 101 ? -7.472 -2.891 18.298 1.00 87.81 101 LEU A C 1
ATOM 756 O O . LEU A 1 101 ? -7.063 -3.191 17.183 1.00 87.81 101 LEU A O 1
ATOM 760 N N . ASP A 1 102 ? -7.690 -3.805 19.243 1.00 88.31 102 ASP A N 1
ATOM 761 C CA . ASP A 1 102 ? -7.429 -5.232 19.018 1.00 88.31 102 ASP A CA 1
ATOM 762 C C . ASP A 1 102 ? -8.323 -5.821 17.918 1.00 88.31 102 ASP A C 1
ATOM 764 O O . ASP A 1 102 ? -7.921 -6.759 17.229 1.00 88.31 102 ASP A O 1
ATOM 768 N N . ASP A 1 103 ? -9.536 -5.280 17.749 1.00 86.94 103 ASP A N 1
ATOM 769 C CA . ASP A 1 103 ? -10.435 -5.660 16.659 1.00 86.94 103 ASP A CA 1
ATOM 770 C C . ASP A 1 103 ? -9.931 -5.118 15.324 1.00 86.94 103 ASP A C 1
ATOM 772 O O . ASP A 1 103 ? -9.780 -5.889 14.377 1.00 86.94 103 ASP A O 1
ATOM 776 N N . ALA A 1 104 ? -9.570 -3.833 15.280 1.00 89.50 104 ALA A N 1
ATOM 777 C CA . ALA A 1 104 ? -9.001 -3.197 14.094 1.00 89.50 104 ALA A CA 1
ATOM 778 C C . ALA A 1 104 ? -7.721 -3.902 13.611 1.00 89.50 104 ALA A C 1
ATOM 780 O O . ALA A 1 104 ? -7.582 -4.210 12.431 1.00 89.50 104 ALA A O 1
ATOM 781 N N . LEU A 1 105 ? -6.797 -4.222 14.521 1.00 86.81 105 LEU A N 1
ATOM 782 C CA . LEU A 1 105 ? -5.532 -4.883 14.187 1.00 86.81 105 LEU A CA 1
ATOM 783 C C . LEU A 1 105 ? -5.724 -6.298 13.632 1.00 86.81 105 LEU A C 1
ATOM 785 O O . LEU A 1 105 ? -4.913 -6.754 12.830 1.00 86.81 105 LEU A O 1
ATOM 789 N N . ARG A 1 106 ? -6.786 -6.996 14.042 1.00 88.25 106 ARG A N 1
ATOM 790 C CA . ARG A 1 106 ? -7.095 -8.352 13.569 1.00 88.25 106 ARG A CA 1
ATOM 791 C C . ARG A 1 106 ? -7.692 -8.364 12.164 1.00 88.25 106 ARG A C 1
ATOM 793 O O . ARG A 1 106 ? -7.561 -9.366 11.467 1.00 88.25 106 ARG A O 1
ATOM 800 N N . GLU A 1 107 ? -8.353 -7.278 11.773 1.00 86.88 107 GLU A N 1
ATOM 801 C CA . GLU A 1 107 ? -8.886 -7.085 10.421 1.00 86.88 107 GLU A CA 1
ATOM 802 C C . GLU A 1 107 ? -7.782 -6.753 9.406 1.00 86.88 107 GLU A C 1
ATOM 804 O O . GLU A 1 107 ? -7.926 -7.042 8.216 1.00 86.88 107 GLU A O 1
ATOM 809 N N . LEU A 1 108 ? -6.657 -6.190 9.863 1.00 86.81 108 LEU A N 1
ATOM 810 C CA . LEU A 1 108 ? -5.547 -5.825 8.991 1.00 86.81 108 LEU A CA 1
ATOM 811 C C . LEU A 1 108 ? -4.751 -7.053 8.508 1.00 86.81 108 LEU A C 1
ATOM 813 O O . LEU A 1 108 ? -4.453 -7.966 9.285 1.00 86.81 108 LEU A O 1
ATOM 817 N N . PRO A 1 109 ? -4.318 -7.068 7.234 1.00 84.06 109 PRO A N 1
ATOM 818 C CA . PRO A 1 109 ? -3.372 -8.062 6.749 1.00 84.06 109 PRO A CA 1
ATOM 819 C C . PRO A 1 109 ? -2.047 -8.001 7.518 1.00 84.06 109 PRO A C 1
ATOM 821 O O . PRO A 1 109 ? -1.499 -6.926 7.753 1.00 84.06 109 PRO A O 1
ATOM 824 N N . ALA A 1 110 ? -1.484 -9.165 7.848 1.00 85.25 110 ALA A N 1
ATOM 825 C CA . ALA A 1 110 ? -0.184 -9.233 8.507 1.00 85.25 110 ALA A CA 1
ATOM 826 C C . ALA A 1 110 ? 0.938 -8.723 7.583 1.00 85.25 110 ALA A C 1
ATOM 828 O O . ALA A 1 110 ? 1.229 -9.326 6.543 1.00 85.25 110 ALA A O 1
ATOM 829 N N . GLU A 1 111 ? 1.604 -7.641 7.991 1.00 84.06 111 GLU A N 1
ATOM 830 C CA . GLU A 1 111 ? 2.814 -7.147 7.333 1.00 84.06 111 GLU A CA 1
ATOM 831 C C . GLU A 1 111 ? 3.943 -8.183 7.466 1.00 84.06 111 GLU A C 1
ATOM 833 O O . GLU A 1 111 ? 4.236 -8.682 8.555 1.00 84.06 111 GLU A O 1
ATOM 838 N N . ARG A 1 112 ? 4.592 -8.528 6.348 1.00 85.00 112 ARG A N 1
ATOM 839 C CA . ARG A 1 112 ? 5.727 -9.462 6.316 1.00 85.00 112 ARG A CA 1
ATOM 840 C C . ARG A 1 112 ? 6.882 -8.840 5.539 1.00 85.00 112 ARG A C 1
ATOM 842 O O . ARG A 1 112 ? 6.637 -8.337 4.441 1.00 85.00 112 ARG A O 1
ATOM 849 N N . PRO A 1 113 ? 8.126 -8.905 6.048 1.00 84.94 113 PRO A N 1
ATOM 850 C CA . PRO A 1 113 ? 9.289 -8.464 5.292 1.00 84.94 113 PRO A CA 1
ATOM 851 C C . PRO A 1 113 ? 9.356 -9.167 3.936 1.00 84.94 113 PRO A C 1
ATOM 853 O O . PRO A 1 113 ? 9.227 -10.391 3.851 1.00 84.94 113 PRO A O 1
ATOM 856 N N . HIS A 1 114 ? 9.558 -8.390 2.874 1.00 83.69 114 HIS A N 1
ATOM 857 C CA . HIS A 1 114 ? 9.764 -8.960 1.551 1.00 83.69 114 HIS A CA 1
ATOM 858 C C . HIS A 1 114 ? 11.111 -9.704 1.524 1.00 83.69 114 HIS A C 1
ATOM 860 O O . HIS A 1 114 ? 12.115 -9.142 1.970 1.00 83.69 114 HIS A O 1
ATOM 866 N N . PRO A 1 115 ? 11.183 -10.938 0.992 1.00 89.62 115 PRO A N 1
ATOM 867 C CA . PRO A 1 115 ? 12.446 -11.654 0.885 1.00 89.62 115 PRO A CA 1
ATOM 868 C C . PRO A 1 115 ? 13.394 -10.897 -0.051 1.00 89.62 115 PRO A C 1
ATOM 870 O O . PRO A 1 115 ? 13.117 -10.712 -1.235 1.00 89.62 115 PRO A O 1
ATOM 873 N N . LEU A 1 116 ? 14.518 -10.433 0.489 1.00 88.75 116 LEU A N 1
ATOM 874 C CA . LEU A 1 116 ? 15.560 -9.743 -0.266 1.00 88.75 116 LEU A CA 1
ATOM 875 C C . LEU A 1 116 ? 16.779 -10.648 -0.396 1.00 88.75 116 LEU A C 1
ATOM 877 O O . LEU A 1 116 ? 17.265 -11.181 0.605 1.00 88.75 116 LEU A O 1
ATOM 881 N N . ALA A 1 117 ? 17.279 -10.788 -1.625 1.00 93.31 117 ALA A N 1
ATOM 882 C CA . ALA A 1 117 ? 18.566 -11.421 -1.884 1.00 93.31 117 ALA A CA 1
ATOM 883 C C . ALA A 1 117 ? 19.686 -10.654 -1.167 1.00 93.31 117 ALA A C 1
ATOM 885 O O . ALA A 1 117 ? 19.641 -9.426 -1.097 1.00 93.31 117 ALA A O 1
ATOM 886 N N . GLU A 1 118 ? 20.704 -11.367 -0.685 1.00 89.94 118 GLU A N 1
ATOM 887 C CA . GLU A 1 118 ? 21.772 -10.786 0.141 1.00 89.94 118 GLU A CA 1
ATOM 888 C C . GLU A 1 118 ? 22.457 -9.592 -0.535 1.00 89.94 118 GLU A C 1
ATOM 890 O O . GLU A 1 118 ? 22.555 -8.514 0.039 1.00 89.94 118 GLU A O 1
ATOM 895 N N . ALA A 1 119 ? 22.803 -9.743 -1.815 1.00 91.12 119 ALA A N 1
ATOM 896 C CA . ALA A 1 119 ? 23.440 -8.684 -2.592 1.00 91.12 119 ALA A CA 1
ATOM 897 C C . ALA A 1 119 ? 22.582 -7.410 -2.711 1.00 91.12 119 ALA A C 1
ATOM 899 O O . ALA A 1 119 ? 23.121 -6.309 -2.813 1.00 91.12 119 ALA A O 1
ATOM 900 N N . LEU A 1 120 ? 21.249 -7.541 -2.722 1.00 88.38 120 LEU A N 1
ATOM 901 C CA . LEU A 1 120 ? 20.350 -6.386 -2.718 1.00 88.38 120 LEU A CA 1
ATOM 902 C C . LEU A 1 120 ? 20.244 -5.784 -1.322 1.00 88.38 120 LEU A C 1
ATOM 904 O O . LEU A 1 120 ? 20.254 -4.564 -1.207 1.00 88.38 120 LEU A O 1
ATOM 908 N N . ARG A 1 121 ? 20.181 -6.621 -0.280 1.00 85.62 121 ARG A N 1
ATOM 909 C CA . ARG A 1 121 ? 20.127 -6.175 1.115 1.00 85.62 121 ARG A CA 1
ATOM 910 C C . ARG A 1 121 ? 21.323 -5.292 1.461 1.00 85.62 121 ARG A C 1
ATOM 912 O O . ARG A 1 121 ? 21.115 -4.179 1.931 1.00 85.62 121 ARG A O 1
ATOM 919 N N . GLU A 1 122 ? 22.529 -5.739 1.114 1.00 86.62 122 GLU A N 1
ATOM 920 C CA . GLU A 1 122 ? 23.769 -4.974 1.285 1.00 86.62 122 GLU A CA 1
ATOM 921 C C . GLU A 1 122 ? 23.734 -3.666 0.478 1.00 86.62 122 GLU A C 1
ATOM 923 O O . GLU A 1 122 ? 24.040 -2.592 0.991 1.00 86.62 122 GLU A O 1
ATOM 928 N N . ARG A 1 123 ? 23.282 -3.725 -0.784 1.00 85.25 123 ARG A N 1
ATOM 929 C CA . ARG A 1 123 ? 23.226 -2.552 -1.671 1.00 85.25 123 ARG A CA 1
ATOM 930 C C . ARG A 1 123 ? 22.283 -1.462 -1.166 1.00 85.25 123 ARG A C 1
ATOM 932 O O . ARG A 1 123 ? 22.576 -0.284 -1.352 1.00 85.25 123 ARG A O 1
ATOM 939 N N . VAL A 1 124 ? 21.140 -1.848 -0.599 1.00 81.69 124 VAL A N 1
ATOM 940 C CA . VAL A 1 124 ? 20.119 -0.907 -0.112 1.00 81.69 124 VAL A CA 1
ATOM 941 C C . VAL A 1 124 ? 20.246 -0.604 1.384 1.00 81.69 124 VAL A C 1
ATOM 943 O O . VAL A 1 124 ? 19.458 0.184 1.903 1.00 81.69 124 VAL A O 1
ATOM 946 N N . GLY A 1 125 ? 21.218 -1.210 2.077 1.00 78.44 125 GLY A N 1
ATOM 947 C CA . GLY A 1 125 ? 21.400 -1.069 3.522 1.00 78.44 125 GLY A CA 1
ATOM 948 C C . GLY A 1 125 ? 20.183 -1.543 4.319 1.00 78.44 125 GLY A C 1
ATOM 949 O O . GLY A 1 125 ? 19.799 -0.899 5.296 1.00 78.44 125 GLY A O 1
ATOM 950 N N . ALA A 1 126 ? 19.536 -2.625 3.872 1.00 74.25 126 ALA A N 1
ATOM 951 C CA . ALA A 1 126 ? 18.357 -3.211 4.515 1.00 74.25 126 ALA A CA 1
ATOM 952 C C . ALA A 1 126 ? 18.738 -4.167 5.663 1.00 74.25 126 ALA A C 1
ATOM 954 O O . ALA A 1 126 ? 18.153 -5.244 5.805 1.00 74.25 126 ALA A O 1
ATOM 955 N N . ASP A 1 127 ? 19.725 -3.758 6.460 1.00 65.25 127 ASP A N 1
ATOM 956 C CA . ASP A 1 127 ? 20.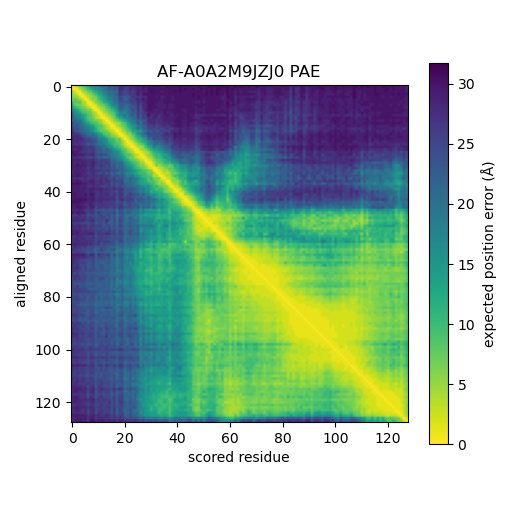115 -4.435 7.690 1.00 65.25 127 ASP A CA 1
ATOM 957 C C . ASP A 1 127 ? 19.165 -4.009 8.814 1.00 65.25 127 ASP A C 1
ATOM 959 O O . ASP A 1 127 ? 18.887 -2.821 9.006 1.00 65.25 127 ASP A O 1
ATOM 963 N N . ASN A 1 128 ? 18.615 -5.022 9.479 1.00 53.03 128 ASN A N 1
ATOM 964 C CA . ASN A 1 128 ? 17.622 -4.934 10.546 1.00 53.03 128 ASN A CA 1
ATOM 965 C C . ASN A 1 128 ? 18.299 -4.656 11.893 1.00 53.03 128 ASN A C 1
ATOM 967 O O . ASN A 1 128 ? 19.311 -5.341 12.172 1.00 53.03 128 ASN A O 1
#

Secondary structure (DSSP, 8-state):
-----PPP-PPP------------------HHHHHHHHS--SPPPPPS-B-TTSPBPSS--------THHHHHIIIII-------HHHHHHHHHHHHTT-HHHHHHHSPPP-PPP--HHHHHHHT---

pLDDT: mean 70.03, std 21.27, range [30.14, 95.56]

Mean predicted aligned error: 15.5 Å